Protein AF-A0A8K1F9J9-F1 (afdb_monomer_lite)

pLDDT: mean 95.63, std 3.07, range [88.0, 98.75]

Organism: NCBI:txid2695852

Structure (mmCIF, N/CA/C/O backbone):
data_AF-A0A8K1F9J9-F1
#
_entry.id   AF-A0A8K1F9J9-F1
#
loop_
_atom_site.group_PDB
_atom_site.id
_atom_site.type_symbol
_atom_site.label_atom_id
_atom_site.label_alt_id
_atom_site.label_comp_id
_atom_site.label_asym_id
_atom_site.label_entity_id
_atom_site.label_seq_id
_atom_site.pdbx_PDB_ins_code
_atom_site.Cartn_x
_atom_site.Cartn_y
_atom_site.Cartn_z
_atom_site.occupancy
_atom_site.B_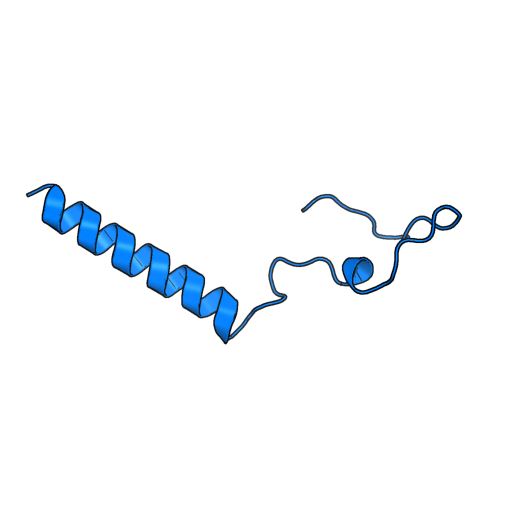iso_or_equiv
_atom_site.auth_seq_id
_atom_site.auth_comp_id
_atom_site.auth_asym_id
_atom_site.auth_atom_id
_atom_site.pdbx_PDB_model_num
ATOM 1 N N . TYR A 1 1 ? -19.836 5.469 22.162 1.00 88.00 1 TYR A N 1
ATOM 2 C CA . TYR A 1 1 ? -20.166 4.343 21.262 1.00 88.00 1 TYR A CA 1
ATOM 3 C C . TYR A 1 1 ? -19.433 4.449 19.930 1.00 88.00 1 TYR A C 1
ATOM 5 O O . TYR A 1 1 ? -18.542 3.642 19.712 1.00 88.00 1 TYR A O 1
ATOM 13 N N . TYR A 1 2 ? -19.718 5.447 19.085 1.00 95.81 2 TYR A N 1
ATOM 14 C C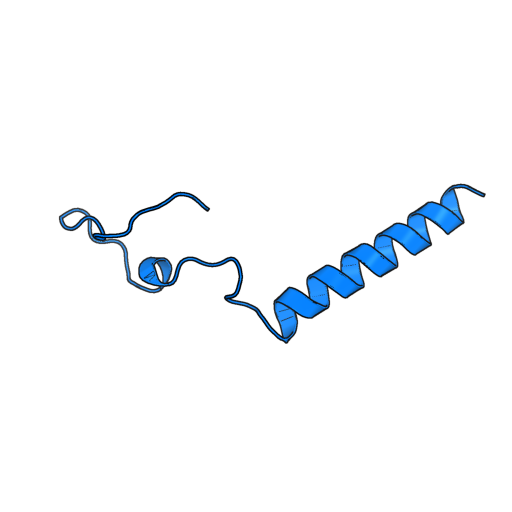A . TYR A 1 2 ? -19.068 5.572 17.769 1.00 95.81 2 TYR A CA 1
ATOM 15 C C . TYR A 1 2 ? -17.553 5.792 17.834 1.00 95.81 2 TYR A C 1
ATOM 17 O O . TYR A 1 2 ? -16.830 5.069 17.172 1.00 95.81 2 TYR A O 1
ATOM 25 N N . THR A 1 3 ? -17.057 6.631 18.747 1.00 97.12 3 THR A N 1
ATOM 26 C CA . THR A 1 3 ? -15.610 6.878 18.904 1.00 97.12 3 THR A CA 1
ATOM 27 C C . THR A 1 3 ? -14.779 5.600 19.067 1.00 97.12 3 THR A C 1
ATOM 29 O O . THR A 1 3 ? -13.737 5.456 18.444 1.00 97.12 3 THR A O 1
ATOM 32 N N . ILE A 1 4 ? -15.245 4.640 19.874 1.00 97.88 4 ILE A N 1
ATOM 33 C CA . ILE A 1 4 ? -14.535 3.365 20.074 1.00 97.88 4 ILE A CA 1
ATOM 34 C C . ILE A 1 4 ? -14.634 2.471 18.834 1.00 97.88 4 ILE A C 1
ATOM 36 O O . ILE A 1 4 ? -13.663 1.808 18.480 1.00 97.88 4 ILE A O 1
ATOM 40 N N . LYS A 1 5 ? -15.785 2.473 18.155 1.00 97.75 5 LYS A N 1
ATOM 41 C CA . LYS A 1 5 ? -15.971 1.742 16.897 1.00 97.75 5 LYS A CA 1
ATOM 42 C C . LYS A 1 5 ? -15.049 2.283 15.799 1.00 97.75 5 LYS A C 1
ATOM 44 O O . LYS A 1 5 ? -14.449 1.493 15.077 1.00 97.75 5 LYS A O 1
ATOM 49 N N . ASP A 1 6 ? -14.899 3.599 15.720 1.00 98.00 6 ASP A N 1
ATOM 50 C CA . ASP A 1 6 ? -14.055 4.262 14.728 1.00 98.00 6 ASP A CA 1
ATOM 51 C C . ASP A 1 6 ? -12.573 3.989 15.005 1.00 98.00 6 ASP A C 1
ATOM 53 O O . ASP A 1 6 ? -11.837 3.629 14.092 1.00 98.00 6 ASP A O 1
ATOM 57 N N . ILE A 1 7 ? -12.146 4.048 16.274 1.00 98.56 7 ILE A N 1
ATOM 58 C CA . ILE A 1 7 ? -10.778 3.680 16.674 1.00 98.56 7 ILE A CA 1
ATOM 59 C C . ILE A 1 7 ? -10.476 2.222 16.311 1.00 98.56 7 ILE A C 1
ATOM 61 O O . ILE A 1 7 ? -9.421 1.943 15.745 1.00 98.56 7 ILE A O 1
ATOM 65 N N . LEU A 1 8 ? -11.399 1.295 16.588 1.00 98.44 8 LEU A N 1
ATOM 66 C CA . LEU A 1 8 ? -11.239 -0.103 16.186 1.00 98.44 8 LEU A CA 1
ATOM 67 C C . LEU A 1 8 ? -11.093 -0.230 14.661 1.00 98.44 8 LEU A C 1
ATOM 69 O O . LEU A 1 8 ? -10.213 -0.947 14.190 1.00 98.44 8 LEU A O 1
ATOM 73 N N . GLY A 1 9 ? -11.913 0.493 13.895 1.00 98.56 9 GLY A N 1
ATOM 74 C CA . GLY A 1 9 ? -11.819 0.533 12.436 1.00 98.56 9 GLY A CA 1
ATOM 75 C C . GLY A 1 9 ? -10.462 1.038 11.942 1.00 98.56 9 GLY A C 1
ATOM 76 O O . GLY A 1 9 ? -9.854 0.411 11.077 1.00 98.56 9 GLY A O 1
ATOM 77 N N . VAL A 1 10 ? -9.943 2.117 12.532 1.00 98.62 10 VAL A N 1
ATOM 78 C CA . VAL A 1 10 ? -8.624 2.674 12.192 1.00 98.62 10 VAL A CA 1
ATOM 79 C C . VAL A 1 10 ? -7.501 1.689 12.522 1.00 98.62 10 VAL A C 1
ATOM 81 O O . VAL A 1 10 ? -6.600 1.512 11.707 1.00 98.62 10 VAL A O 1
ATOM 84 N N . ILE A 1 11 ? -7.561 0.999 13.666 1.00 98.75 11 ILE A N 1
ATOM 85 C CA . ILE A 1 11 ? -6.563 -0.021 14.031 1.00 98.75 11 ILE A CA 1
ATOM 86 C C . ILE A 1 11 ? -6.542 -1.150 12.997 1.00 98.75 11 ILE A C 1
ATOM 88 O O . ILE A 1 11 ? -5.468 -1.552 12.556 1.00 98.75 11 ILE A O 1
ATOM 92 N N . LEU A 1 12 ? -7.711 -1.640 12.577 1.00 98.62 12 LEU A N 1
ATOM 93 C CA . LEU A 1 12 ? -7.806 -2.693 11.563 1.00 98.62 12 LEU A CA 1
ATOM 94 C C . LEU A 1 12 ? -7.299 -2.222 10.193 1.00 98.62 12 LEU A C 1
ATOM 96 O O . LEU A 1 12 ? -6.571 -2.956 9.526 1.00 98.62 12 LEU A O 1
ATOM 100 N N . MET A 1 13 ? -7.629 -0.991 9.796 1.00 98.44 13 MET A N 1
ATOM 101 C CA . MET A 1 13 ? -7.128 -0.383 8.562 1.00 98.44 13 MET A CA 1
ATOM 102 C C . MET A 1 13 ? -5.597 -0.281 8.571 1.00 98.44 13 MET A C 1
ATOM 104 O O . MET A 1 13 ? -4.949 -0.659 7.597 1.00 98.44 13 MET A O 1
ATOM 108 N N . ILE A 1 14 ? -5.010 0.184 9.679 1.00 98.69 14 ILE A N 1
ATOM 109 C CA . ILE A 1 14 ? -3.555 0.298 9.830 1.00 98.69 14 ILE A CA 1
ATOM 110 C C . ILE A 1 14 ? -2.903 -1.083 9.835 1.00 98.69 14 ILE A C 1
ATOM 112 O O . ILE A 1 14 ? -1.887 -1.262 9.176 1.00 98.69 14 ILE A O 1
ATOM 116 N N . LEU A 1 15 ? -3.475 -2.071 10.528 1.00 98.62 15 LEU A N 1
ATOM 117 C CA . LEU A 1 15 ? -2.948 -3.438 10.536 1.00 98.62 15 LEU A CA 1
ATOM 118 C C . LEU A 1 15 ? -2.858 -4.003 9.110 1.00 98.62 15 LEU A C 1
ATOM 120 O O . LEU A 1 15 ? -1.827 -4.557 8.725 1.00 98.62 15 LEU A O 1
ATOM 124 N N . PHE A 1 16 ? -3.917 -3.828 8.317 1.00 98.50 16 PHE A N 1
ATOM 125 C CA . PHE A 1 16 ? -3.940 -4.269 6.925 1.00 98.50 16 PHE A CA 1
ATOM 126 C C . PHE A 1 16 ? -2.897 -3.531 6.075 1.00 98.50 16 PHE A C 1
ATOM 128 O O . PHE A 1 16 ? -2.104 -4.174 5.387 1.00 98.50 16 PHE A O 1
ATOM 135 N N . LEU A 1 17 ? -2.832 -2.200 6.185 1.00 98.56 17 LEU A N 1
ATOM 136 C CA . LEU A 1 17 ? -1.843 -1.390 5.474 1.00 98.56 17 LEU A CA 1
ATOM 137 C C . LEU A 1 17 ? -0.408 -1.806 5.826 1.00 98.56 17 LEU A C 1
ATOM 139 O O . LEU A 1 17 ? 0.408 -2.027 4.936 1.00 98.56 17 LEU A O 1
ATOM 143 N N . MET A 1 18 ? -0.105 -1.967 7.115 1.00 98.50 18 MET A N 1
ATOM 144 C CA . MET A 1 18 ? 1.219 -2.387 7.578 1.00 98.50 18 MET A CA 1
ATOM 145 C C . MET A 1 18 ? 1.574 -3.794 7.101 1.00 98.50 18 MET A C 1
ATOM 147 O O . MET A 1 18 ? 2.737 -4.060 6.818 1.00 98.50 18 MET A O 1
ATOM 151 N N . THR A 1 19 ? 0.591 -4.684 6.959 1.00 98.56 19 THR A N 1
ATOM 152 C CA . THR A 1 19 ? 0.831 -6.019 6.398 1.00 98.56 19 THR A CA 1
ATOM 153 C C . THR A 1 19 ? 1.277 -5.933 4.938 1.00 98.56 19 THR A C 1
ATOM 155 O O . THR A 1 19 ? 2.253 -6.582 4.566 1.00 98.56 19 THR A O 1
ATOM 158 N N . LEU A 1 20 ? 0.613 -5.101 4.125 1.00 98.44 20 LEU A N 1
ATOM 159 C CA . LEU A 1 20 ? 1.021 -4.863 2.738 1.00 98.44 20 LEU A CA 1
ATOM 160 C C . LEU A 1 20 ? 2.420 -4.246 2.673 1.00 98.44 20 LEU A C 1
ATOM 162 O O . LEU A 1 20 ? 3.290 -4.785 2.006 1.00 98.44 20 LEU A O 1
ATOM 166 N N . VAL A 1 21 ? 2.668 -3.174 3.425 1.00 98.25 21 VAL A N 1
ATOM 167 C CA . VAL A 1 21 ? 3.946 -2.448 3.365 1.00 98.25 21 VAL A CA 1
ATOM 168 C C . VAL A 1 21 ? 5.126 -3.302 3.839 1.00 98.25 21 VAL A C 1
ATOM 170 O O . VAL A 1 21 ? 6.193 -3.252 3.235 1.00 98.25 21 VAL A O 1
ATOM 173 N N . LEU A 1 22 ? 4.965 -4.072 4.919 1.00 98.31 22 LEU A N 1
ATOM 174 C CA . LEU A 1 22 ? 6.083 -4.797 5.529 1.00 98.31 22 LEU A CA 1
ATOM 175 C C . LEU A 1 22 ? 6.349 -6.168 4.902 1.00 98.31 22 LEU A C 1
ATOM 177 O O . LEU A 1 22 ? 7.496 -6.607 4.904 1.00 98.31 22 LEU A O 1
ATOM 181 N N . PHE A 1 23 ? 5.320 -6.857 4.399 1.00 98.19 23 PHE A N 1
ATOM 182 C CA . PHE A 1 23 ? 5.465 -8.225 3.882 1.00 98.19 23 PHE A CA 1
ATOM 183 C C . PHE A 1 23 ? 5.257 -8.340 2.371 1.00 98.19 23 PHE A C 1
ATOM 185 O O . PHE A 1 23 ? 5.815 -9.247 1.758 1.00 98.19 23 PHE A O 1
ATOM 192 N N . PHE A 1 24 ? 4.482 -7.439 1.763 1.00 97.75 24 PHE A N 1
ATOM 193 C CA . PHE A 1 24 ? 4.102 -7.507 0.350 1.00 97.75 24 PHE A CA 1
ATOM 194 C C . PHE A 1 24 ? 4.196 -6.135 -0.349 1.00 97.75 24 PHE A C 1
ATOM 196 O O . PHE A 1 24 ? 3.216 -5.704 -0.966 1.00 97.75 24 PHE A O 1
ATOM 203 N N . PRO A 1 25 ? 5.344 -5.433 -0.257 1.00 96.50 25 PRO A N 1
ATOM 204 C CA . PRO A 1 25 ? 5.460 -4.036 -0.685 1.00 96.50 25 PRO A CA 1
ATOM 205 C C . PRO A 1 25 ? 5.155 -3.830 -2.175 1.00 96.50 25 PRO A C 1
ATOM 207 O O . PRO A 1 25 ? 4.641 -2.784 -2.556 1.00 96.50 25 PRO A O 1
ATOM 210 N N . ASP A 1 26 ? 5.417 -4.845 -2.999 1.00 96.38 26 ASP A N 1
ATOM 211 C CA . ASP A 1 26 ? 5.273 -4.781 -4.456 1.00 96.38 26 ASP A CA 1
ATOM 212 C C . ASP A 1 26 ? 3.966 -5.382 -4.982 1.00 96.38 26 ASP A C 1
ATOM 214 O O . ASP A 1 26 ? 3.737 -5.397 -6.187 1.00 96.38 26 ASP A O 1
ATOM 218 N N . LEU A 1 27 ? 3.093 -5.893 -4.106 1.00 97.31 27 LEU A N 1
ATOM 219 C CA . LEU A 1 27 ? 1.908 -6.652 -4.527 1.00 97.31 27 LEU A CA 1
ATOM 220 C C . LEU A 1 27 ? 0.920 -5.827 -5.362 1.00 97.31 27 LEU A C 1
ATOM 222 O O . LEU A 1 27 ? 0.205 -6.387 -6.189 1.00 97.31 27 LEU A O 1
ATOM 226 N N . LEU A 1 28 ? 0.873 -4.516 -5.129 1.00 96.69 28 LEU A N 1
ATOM 227 C CA . LEU A 1 28 ? 0.000 -3.579 -5.840 1.00 96.69 28 LEU A CA 1
ATOM 228 C C . LEU A 1 28 ? 0.774 -2.697 -6.835 1.00 96.69 28 LEU A C 1
ATOM 230 O O . LEU A 1 28 ? 0.200 -1.765 -7.386 1.00 96.69 28 LEU A O 1
ATOM 234 N N . SER A 1 29 ? 2.065 -2.968 -7.046 1.00 94.19 29 SER A N 1
ATOM 235 C CA . SER A 1 29 ? 2.949 -2.164 -7.894 1.00 94.19 29 SER A CA 1
ATOM 236 C C . SER A 1 29 ? 3.105 -2.780 -9.286 1.00 94.19 29 SER A C 1
ATOM 238 O O . SER A 1 29 ? 3.020 -3.998 -9.458 1.00 94.19 29 SER A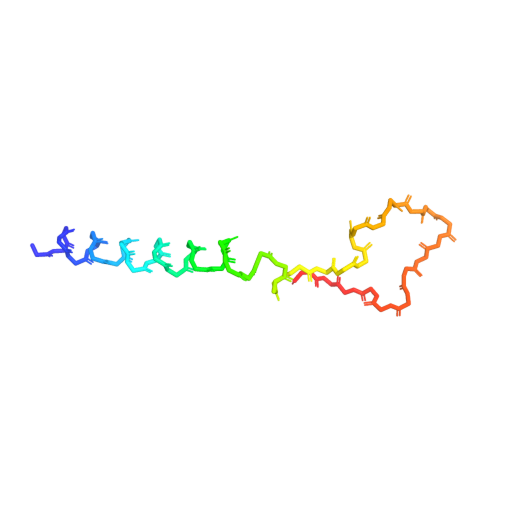 O 1
ATOM 240 N N . ASP A 1 30 ? 3.380 -1.945 -10.291 1.00 95.44 30 ASP A N 1
ATOM 241 C CA . ASP A 1 30 ? 3.785 -2.410 -11.620 1.00 95.44 30 ASP A CA 1
ATOM 242 C C . ASP A 1 30 ? 5.321 -2.546 -11.695 1.00 95.44 30 ASP A C 1
ATOM 244 O O . ASP A 1 30 ? 6.022 -1.560 -11.440 1.00 95.44 30 ASP A O 1
ATOM 248 N N . PRO A 1 31 ? 5.873 -3.730 -12.031 1.00 93.00 31 PRO A N 1
ATOM 249 C CA . PRO A 1 31 ? 7.316 -3.924 -12.136 1.00 93.00 31 PRO A CA 1
ATOM 250 C C . PRO A 1 31 ? 7.984 -3.046 -13.205 1.00 93.00 31 PRO A C 1
ATOM 252 O O . PRO A 1 31 ? 9.157 -2.704 -13.044 1.00 93.00 31 PRO A O 1
ATOM 255 N N . ASP A 1 32 ? 7.271 -2.644 -14.262 1.00 92.88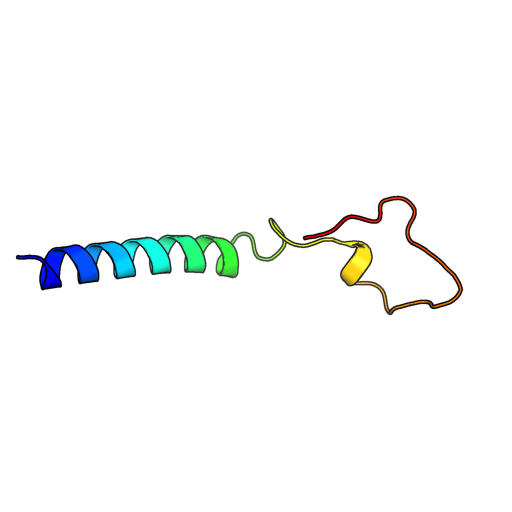 32 ASP A N 1
ATOM 256 C CA . ASP A 1 32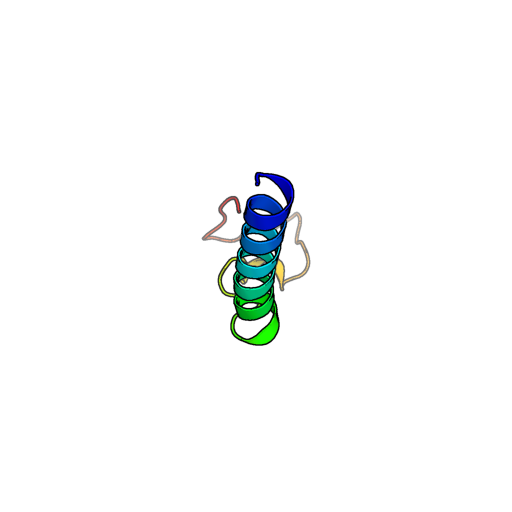 ? 7.840 -1.812 -15.329 1.00 92.88 32 ASP A CA 1
ATOM 257 C C . ASP A 1 32 ? 8.240 -0.417 -14.804 1.00 92.88 32 ASP A C 1
ATOM 259 O O . ASP A 1 32 ? 9.209 0.176 -15.291 1.00 92.88 32 ASP A O 1
ATOM 263 N N . ASN A 1 33 ? 7.595 0.065 -13.731 1.00 94.12 33 ASN A N 1
ATOM 264 C CA . ASN A 1 33 ? 7.907 1.345 -13.080 1.00 94.12 33 ASN A CA 1
ATOM 265 C C . ASN A 1 33 ? 9.244 1.347 -12.314 1.00 94.12 33 ASN A C 1
ATOM 267 O O . ASN A 1 33 ? 9.710 2.410 -11.901 1.00 94.12 33 ASN A O 1
ATOM 271 N N . TYR A 1 34 ? 9.896 0.189 -12.147 1.00 94.56 34 TYR A N 1
ATOM 272 C CA . TYR A 1 34 ? 11.270 0.122 -11.637 1.00 94.56 34 TYR A CA 1
ATOM 273 C C . TYR A 1 34 ? 12.323 0.477 -12.693 1.00 94.56 34 TYR A C 1
ATOM 275 O O . TYR A 1 34 ? 13.494 0.679 -12.358 1.00 94.56 34 TYR A O 1
ATOM 283 N N . THR A 1 35 ? 11.931 0.575 -13.965 1.00 93.69 35 THR A N 1
ATOM 284 C CA . THR A 1 35 ? 12.811 1.028 -15.043 1.00 93.69 35 THR A CA 1
ATOM 285 C C . THR A 1 35 ? 12.665 2.539 -15.271 1.00 93.69 35 THR A C 1
ATOM 287 O O . THR A 1 35 ? 11.553 3.065 -15.208 1.00 93.69 35 THR A O 1
ATOM 290 N N . PRO A 1 36 ? 13.759 3.286 -15.528 1.00 94.69 36 PRO A N 1
ATOM 291 C CA . PRO A 1 36 ? 13.656 4.706 -15.843 1.00 94.69 36 PRO A CA 1
ATOM 292 C C . PRO A 1 36 ? 12.810 4.947 -17.094 1.00 94.69 36 PRO A C 1
ATOM 294 O O . PRO A 1 36 ? 12.936 4.227 -18.086 1.00 94.69 36 PRO A O 1
ATOM 297 N N . ALA A 1 37 ? 12.002 6.006 -17.071 1.00 93.44 37 ALA A N 1
ATOM 298 C CA . ALA A 1 37 ? 11.154 6.366 -18.199 1.00 93.44 37 ALA A CA 1
ATOM 299 C C . ALA A 1 37 ? 11.970 6.559 -19.489 1.00 93.44 37 ALA A C 1
ATOM 301 O O . ALA A 1 37 ? 12.966 7.287 -19.514 1.00 93.44 37 ALA A O 1
ATOM 302 N N . ASN A 1 38 ? 11.509 5.942 -20.579 1.00 96.00 38 ASN A N 1
ATOM 303 C CA . ASN A 1 38 ? 12.091 6.089 -21.907 1.00 96.00 38 ASN A CA 1
ATOM 304 C C . ASN A 1 38 ? 11.048 6.681 -22.874 1.00 96.00 38 ASN A C 1
ATOM 306 O O . ASN A 1 38 ? 10.124 5.976 -23.267 1.00 96.00 38 ASN A O 1
ATOM 310 N N . PRO A 1 39 ? 11.186 7.946 -23.315 1.00 94.12 39 PRO A N 1
ATOM 311 C CA . PRO A 1 39 ? 10.194 8.594 -24.179 1.00 94.12 39 PRO A CA 1
ATOM 312 C C . PRO A 1 39 ? 10.103 7.987 -25.588 1.00 94.12 39 PRO A C 1
ATOM 314 O O . PRO A 1 39 ? 9.180 8.309 -26.331 1.00 94.12 39 PRO A O 1
ATOM 317 N N . LEU A 1 40 ? 11.056 7.134 -25.972 1.00 95.56 40 LEU A N 1
ATOM 318 C CA . LEU A 1 40 ? 11.098 6.466 -27.273 1.00 95.56 40 LEU A CA 1
ATOM 319 C C . LEU A 1 40 ? 10.619 5.007 -27.211 1.00 95.56 40 LEU A C 1
ATOM 321 O O . LEU A 1 40 ? 10.595 4.342 -28.244 1.00 95.56 40 LEU A O 1
ATOM 325 N N . ASN A 1 41 ? 10.272 4.492 -26.026 1.00 92.81 41 ASN A N 1
ATOM 326 C CA . ASN A 1 41 ? 9.859 3.105 -25.840 1.00 92.81 41 ASN A CA 1
ATOM 327 C C . ASN A 1 41 ? 8.657 3.009 -24.892 1.00 92.81 41 ASN A C 1
ATOM 329 O O . ASN A 1 41 ? 8.736 3.406 -23.733 1.00 92.81 41 ASN A O 1
ATOM 333 N N . THR A 1 42 ? 7.556 2.444 -25.382 1.00 90.38 42 THR A N 1
ATOM 334 C CA . THR A 1 42 ? 6.378 2.131 -24.571 1.00 90.38 42 THR A CA 1
ATOM 335 C C . THR A 1 42 ? 6.459 0.675 -24.104 1.00 90.38 42 THR A C 1
ATOM 337 O O . THR A 1 42 ? 6.585 -0.206 -24.959 1.00 90.38 42 THR A O 1
ATOM 340 N N . PRO A 1 43 ? 6.361 0.391 -22.789 1.00 91.75 43 PRO A N 1
ATOM 341 C CA . PRO A 1 43 ? 6.355 -0.979 -22.294 1.00 91.75 43 PRO A CA 1
ATOM 342 C C . PRO A 1 43 ? 5.243 -1.816 -22.947 1.00 91.75 43 PRO A C 1
ATOM 344 O O . PRO A 1 43 ? 4.124 -1.326 -23.127 1.00 91.75 43 PRO A O 1
ATOM 347 N N . PRO A 1 44 ? 5.515 -3.083 -23.298 1.00 89.44 44 PRO A N 1
ATOM 348 C CA . PRO A 1 44 ? 4.568 -3.922 -24.032 1.00 89.44 44 PRO A CA 1
ATOM 349 C C . PRO A 1 44 ? 3.314 -4.286 -23.221 1.00 89.44 44 PRO A C 1
ATOM 351 O O . PRO A 1 44 ? 2.287 -4.615 -23.812 1.00 89.44 44 PRO A O 1
ATOM 354 N N . HIS A 1 45 ? 3.385 -4.231 -21.887 1.00 92.38 45 HIS A N 1
ATOM 355 C CA . HIS A 1 45 ? 2.297 -4.591 -20.973 1.00 92.38 45 HIS A CA 1
ATOM 356 C C . HIS A 1 45 ? 1.771 -3.397 -20.160 1.00 92.38 45 HIS A C 1
ATOM 358 O O . HIS A 1 45 ? 1.215 -3.593 -19.082 1.00 92.38 45 HIS A O 1
ATOM 3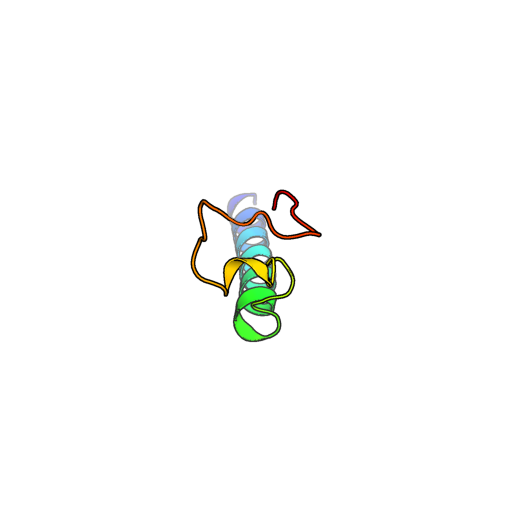64 N N . ILE A 1 46 ? 1.913 -2.174 -20.693 1.00 89.88 46 ILE A N 1
ATOM 365 C CA . ILE A 1 46 ? 1.481 -0.937 -20.032 1.00 89.88 46 ILE A CA 1
ATOM 366 C C . ILE A 1 46 ? 0.013 -0.996 -19.584 1.00 89.88 46 ILE A C 1
ATOM 368 O O . ILE A 1 46 ? -0.887 -1.346 -20.354 1.00 89.88 46 ILE A O 1
ATOM 372 N N . LYS A 1 47 ? -0.227 -0.615 -18.330 1.00 92.62 47 LYS A N 1
ATOM 373 C CA . LYS A 1 47 ? -1.550 -0.544 -17.705 1.00 92.62 47 LYS A CA 1
ATOM 374 C C . LYS A 1 47 ? -1.584 0.577 -16.653 1.00 92.62 47 LYS A C 1
ATOM 376 O O . LYS A 1 47 ? -0.524 0.963 -16.165 1.00 92.62 47 LYS A O 1
ATOM 381 N N . PRO A 1 48 ? -2.770 1.115 -16.323 1.00 93.19 48 PRO A N 1
ATOM 382 C CA . PRO A 1 48 ? -2.943 1.966 -15.145 1.00 93.19 48 PRO A CA 1
ATOM 383 C C . PRO A 1 48 ? -2.700 1.191 -13.841 1.00 93.19 48 PRO A C 1
ATOM 385 O O . PRO A 1 48 ? -2.691 -0.045 -13.855 1.00 93.19 48 PRO A O 1
ATOM 388 N N . GLU A 1 49 ? -2.562 1.923 -12.733 1.00 88.12 49 GLU A N 1
ATOM 389 C CA . GLU A 1 49 ? -2.567 1.368 -11.371 1.00 88.12 49 GLU A CA 1
ATOM 390 C C . GLU A 1 49 ? -3.890 0.676 -10.994 1.00 88.12 49 GLU A C 1
ATOM 392 O O . GLU A 1 49 ? -4.976 1.144 -11.418 1.00 88.12 49 GLU A O 1
#

Radius of gyration: 17.8 Å; chains: 1; bounding box: 34×17×48 Å

Secondary structure (DSSP, 8-state):
-HHHHHHHHHHHHHHHHHHHHHH-TTTTS-GGGGSPP-TT---TT----

Sequence (49 aa):
YYTIKDILGVILMILFLMTLVLFFPDLLSDPDNYTPANPLNTPPHIKPE

InterPro domains:
  IPR005798 Cytochrome b/b6, C-terminal [PS51003] (1-49)
  IPR027387 Cytochrome b/b6-like domain superfamily [G3DSA:1.20.810.10] (1-49)
  IPR036150 Cytochrome b/b6, C-terminal domain superfamily [SSF81648] (1-49)

Foldseek 3Di:
DVVVVVVVVVVVVVVVVCCCVVPPVCVPPDPVVVDPDDPVDDDPPDDDD